Protein AF-X0SK49-F1 (afdb_monomer_lite)

Radius of gyration: 20.36 Å; chains: 1; bounding box: 42×35×62 Å

Organism: NCBI:txid412755

Structure (mmCIF, N/CA/C/O backbone):
data_AF-X0SK49-F1
#
_entry.id   AF-X0SK49-F1
#
loop_
_atom_site.group_PDB
_atom_site.id
_atom_site.type_symbol
_atom_site.label_atom_i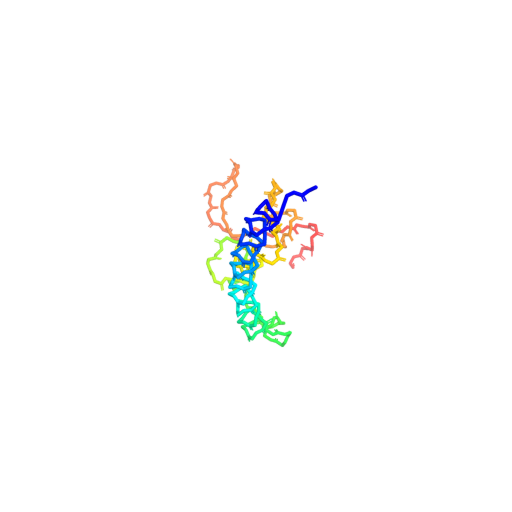d
_atom_site.label_alt_id
_atom_site.label_comp_id
_atom_site.label_asym_id
_atom_site.label_entity_id
_atom_site.label_seq_id
_atom_site.pdbx_PDB_ins_code
_atom_site.Cartn_x
_atom_site.Cartn_y
_atom_site.Cartn_z
_atom_site.occupancy
_atom_site.B_iso_or_equiv
_atom_site.auth_seq_id
_atom_site.auth_comp_id
_atom_site.auth_asym_id
_atom_site.auth_atom_id
_atom_site.pdbx_PDB_model_num
ATOM 1 N N . MET A 1 1 ? 10.603 11.694 -43.519 1.00 62.75 1 MET A N 1
ATOM 2 C CA . MET A 1 1 ? 11.053 11.415 -42.141 1.00 62.75 1 MET A CA 1
ATOM 3 C C . MET A 1 1 ? 12.506 11.007 -42.232 1.00 62.75 1 MET A C 1
ATOM 5 O O . MET A 1 1 ? 12.807 10.120 -43.022 1.00 62.75 1 MET A O 1
ATOM 9 N N . ASP A 1 2 ? 13.382 11.722 -41.537 1.00 89.56 2 ASP A N 1
ATOM 10 C CA . ASP A 1 2 ? 14.832 11.531 -41.609 1.00 89.56 2 ASP A CA 1
ATOM 11 C C . ASP A 1 2 ? 15.255 10.283 -40.809 1.00 89.56 2 ASP A C 1
ATOM 13 O O . ASP A 1 2 ? 14.686 9.972 -39.760 1.00 89.56 2 ASP A O 1
ATOM 17 N N . THR A 1 3 ? 16.231 9.530 -41.316 1.00 93.25 3 THR A N 1
ATOM 18 C CA . THR A 1 3 ? 16.738 8.310 -40.671 1.00 93.25 3 THR A CA 1
ATOM 19 C C . THR A 1 3 ? 17.395 8.581 -39.322 1.00 93.25 3 THR A C 1
ATOM 21 O O . THR A 1 3 ? 17.351 7.720 -38.442 1.00 93.25 3 THR A O 1
ATOM 24 N N . GLU A 1 4 ? 17.961 9.771 -39.129 1.00 92.75 4 GLU A N 1
ATOM 25 C CA . GLU A 1 4 ? 18.552 10.152 -37.846 1.00 92.75 4 GLU A CA 1
ATOM 26 C C . GLU A 1 4 ? 17.471 10.440 -36.796 1.00 92.75 4 GLU A C 1
ATOM 28 O O . GLU A 1 4 ? 17.529 9.952 -35.666 1.00 92.75 4 GLU A O 1
ATOM 33 N N . GLU A 1 5 ? 16.397 11.118 -37.207 1.00 95.19 5 GLU A N 1
ATOM 34 C CA . GLU A 1 5 ? 15.220 11.363 -36.370 1.00 95.19 5 GLU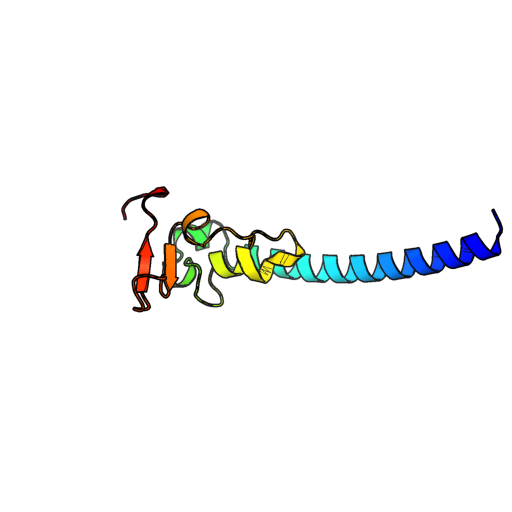 A CA 1
ATOM 35 C C . GLU A 1 5 ? 14.596 10.048 -35.862 1.00 95.19 5 GLU A C 1
ATOM 37 O O . GLU A 1 5 ? 14.192 9.940 -34.699 1.00 95.19 5 GLU A O 1
ATOM 42 N N . LEU A 1 6 ? 14.553 9.020 -36.716 1.00 94.69 6 LEU A N 1
ATOM 43 C CA . LEU A 1 6 ? 14.083 7.682 -36.352 1.00 94.69 6 LEU A CA 1
ATOM 44 C C . LEU A 1 6 ? 14.935 7.028 -35.257 1.00 94.69 6 LEU A C 1
ATOM 46 O O . LEU A 1 6 ? 14.381 6.473 -34.306 1.00 94.69 6 LEU A O 1
ATOM 50 N N . ARG A 1 7 ? 16.266 7.104 -35.367 1.00 94.31 7 ARG A N 1
ATOM 51 C CA . ARG A 1 7 ? 17.194 6.512 -34.388 1.00 94.31 7 ARG A CA 1
ATOM 52 C C . ARG A 1 7 ? 17.070 7.173 -33.020 1.00 94.31 7 ARG A C 1
ATOM 54 O O . ARG A 1 7 ? 17.031 6.475 -32.007 1.00 94.31 7 ARG A O 1
ATOM 61 N N . ILE A 1 8 ? 16.926 8.499 -32.990 1.00 94.81 8 ILE A N 1
ATOM 62 C CA . ILE A 1 8 ? 16.703 9.262 -31.753 1.00 94.81 8 ILE A CA 1
ATOM 63 C C . ILE A 1 8 ? 15.401 8.815 -31.073 1.00 94.81 8 ILE A C 1
ATOM 65 O O . ILE A 1 8 ? 15.393 8.515 -29.876 1.00 94.81 8 ILE A O 1
ATOM 69 N N . LYS A 1 9 ? 14.301 8.704 -31.833 1.00 95.12 9 LYS A N 1
ATOM 70 C CA . LYS A 1 9 ? 13.009 8.234 -31.303 1.00 95.12 9 LYS A CA 1
ATOM 71 C C . LYS A 1 9 ? 13.080 6.795 -30.793 1.00 95.12 9 LYS A C 1
ATOM 73 O O . LYS A 1 9 ? 12.511 6.504 -29.742 1.00 95.12 9 LYS A O 1
ATOM 78 N N . GLN A 1 10 ? 13.792 5.912 -31.495 1.00 94.56 10 GLN A N 1
ATOM 79 C CA . GLN A 1 10 ? 13.992 4.529 -31.061 1.00 94.56 10 GLN A CA 1
ATOM 80 C C . GLN A 1 10 ? 14.761 4.465 -29.735 1.00 94.56 10 GLN A C 1
ATOM 82 O O . GLN A 1 10 ? 14.331 3.766 -28.820 1.00 94.56 10 GLN A O 1
ATOM 87 N N . GLY A 1 11 ? 15.844 5.235 -29.592 1.00 95.25 11 GLY A N 1
ATOM 88 C CA . GLY A 1 11 ? 16.608 5.301 -28.343 1.00 95.25 11 GLY A CA 1
ATOM 89 C C . GLY A 1 11 ? 15.763 5.777 -27.157 1.00 95.25 11 GLY A C 1
ATOM 90 O O . GLY A 1 11 ? 15.764 5.147 -26.098 1.00 95.25 11 GLY A O 1
ATOM 91 N N . ALA A 1 12 ? 14.977 6.842 -27.347 1.00 94.94 12 ALA A N 1
ATOM 92 C CA . ALA A 1 12 ? 14.072 7.351 -26.315 1.00 94.94 12 ALA A CA 1
ATOM 93 C C . ALA A 1 12 ? 12.980 6.334 -25.932 1.00 94.94 12 ALA A C 1
ATOM 95 O O . ALA A 1 12 ? 12.666 6.164 -24.751 1.00 94.94 12 ALA A O 1
ATOM 96 N N . PHE A 1 13 ? 12.412 5.635 -26.919 1.00 95.44 13 PHE A N 1
ATOM 97 C CA . PHE A 1 13 ? 11.422 4.588 -26.683 1.00 95.44 13 PHE A CA 1
ATOM 98 C C . PHE A 1 13 ? 12.001 3.426 -25.868 1.00 95.44 13 PHE A C 1
ATOM 100 O O . PHE A 1 13 ? 11.391 3.010 -24.884 1.00 95.44 13 PHE A O 1
ATOM 107 N N . GLU A 1 14 ? 13.184 2.932 -26.236 1.00 96.12 14 GLU A N 1
ATOM 108 C CA . GLU A 1 14 ? 13.830 1.815 -25.543 1.00 96.12 14 GLU A CA 1
ATOM 109 C C . GLU A 1 14 ? 14.188 2.158 -24.092 1.00 96.12 14 GLU A C 1
ATOM 111 O O . GLU A 1 14 ? 13.943 1.347 -23.196 1.00 96.12 14 GLU A O 1
ATOM 116 N N . GLY A 1 15 ? 14.675 3.376 -23.829 1.00 93.12 15 GLY A N 1
ATOM 117 C CA . GLY A 1 15 ? 14.902 3.854 -22.461 1.00 93.12 15 GLY A CA 1
ATOM 118 C C . GLY A 1 15 ? 13.618 3.831 -21.624 1.00 93.12 15 GLY A C 1
ATOM 119 O O . GLY A 1 15 ? 13.568 3.206 -20.562 1.00 93.12 15 GLY A O 1
ATOM 120 N N . ASN A 1 16 ? 12.537 4.416 -22.151 1.00 95.62 16 ASN A N 1
ATOM 121 C CA . ASN A 1 16 ? 11.232 4.414 -21.486 1.00 95.62 16 ASN A CA 1
ATOM 122 C C . ASN A 1 16 ? 10.708 2.990 -21.243 1.00 95.62 16 ASN A C 1
ATOM 124 O O . ASN A 1 16 ? 10.173 2.697 -20.172 1.00 95.62 16 ASN A O 1
ATOM 128 N N . ARG A 1 17 ? 10.871 2.088 -22.218 1.00 96.19 17 ARG A N 1
ATOM 129 C CA . ARG A 1 17 ? 10.438 0.689 -22.120 1.00 96.19 17 ARG A CA 1
ATOM 130 C C . ARG A 1 17 ? 11.143 -0.037 -20.974 1.00 96.19 17 ARG A C 1
ATOM 132 O O . ARG A 1 17 ? 10.476 -0.709 -20.188 1.00 96.19 17 ARG A O 1
ATOM 139 N N . GLN A 1 18 ? 12.459 0.126 -20.846 1.00 96.81 18 GLN A N 1
ATOM 140 C CA . GLN A 1 18 ? 13.245 -0.495 -19.774 1.00 96.81 18 GLN A CA 1
ATOM 141 C C . GLN A 1 18 ? 12.842 0.015 -18.388 1.00 96.81 18 GLN A C 1
ATOM 143 O O . GLN A 1 18 ? 12.756 -0.761 -17.433 1.00 96.81 18 GLN A O 1
ATOM 148 N N . ASP A 1 19 ? 12.576 1.312 -18.256 1.00 96.31 19 ASP A N 1
ATOM 149 C CA . ASP A 1 19 ? 12.166 1.887 -16.976 1.00 96.31 19 ASP A CA 1
ATOM 150 C C . ASP A 1 19 ? 10.748 1.465 -16.580 1.00 96.31 19 ASP A C 1
ATOM 152 O O . ASP A 1 19 ? 10.494 1.153 -15.409 1.00 96.31 1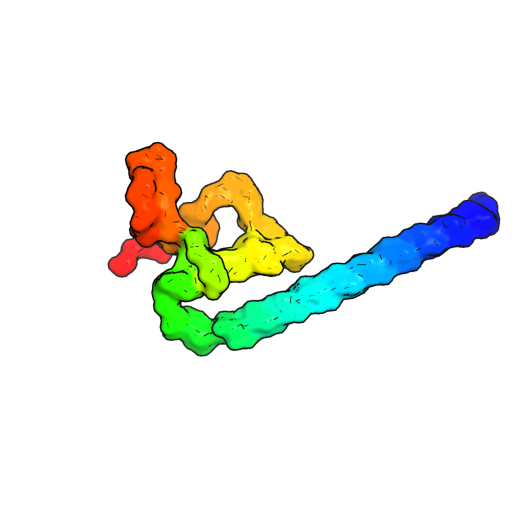9 ASP A O 1
ATOM 156 N N . LEU A 1 20 ? 9.840 1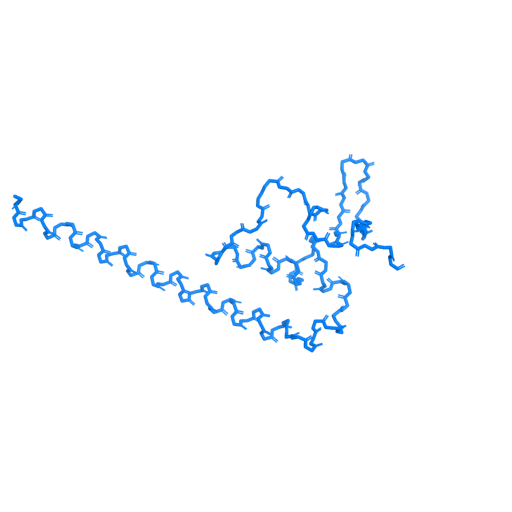.353 -17.553 1.00 95.38 20 LEU A N 1
ATOM 157 C CA . LEU A 1 20 ? 8.520 0.762 -17.343 1.00 95.38 20 LEU A CA 1
ATOM 158 C C . LEU A 1 20 ? 8.632 -0.699 -16.899 1.00 95.38 20 LEU A C 1
ATOM 160 O O . LEU A 1 20 ? 8.003 -1.076 -15.912 1.00 95.38 20 LEU A O 1
ATOM 164 N N . GLU A 1 21 ? 9.460 -1.507 -17.559 1.00 96.88 21 GLU A N 1
ATOM 165 C CA . GLU A 1 21 ? 9.668 -2.916 -17.210 1.00 96.88 21 GLU A CA 1
ATOM 166 C C . GLU A 1 21 ? 10.178 -3.080 -15.769 1.00 96.88 21 GLU A C 1
ATOM 168 O O . GLU A 1 21 ? 9.619 -3.854 -14.983 1.00 96.88 21 GLU A O 1
ATOM 173 N N . LYS A 1 22 ? 11.180 -2.284 -15.369 1.00 96.88 22 LYS A N 1
ATOM 174 C CA . LYS A 1 22 ? 11.683 -2.258 -13.984 1.00 96.88 22 LYS A CA 1
ATOM 175 C C . LYS A 1 22 ? 10.580 -1.893 -12.991 1.00 96.88 22 LYS A C 1
ATOM 177 O O . LYS A 1 22 ? 10.471 -2.518 -11.931 1.00 96.88 22 LYS A O 1
ATOM 182 N N . LYS A 1 23 ? 9.754 -0.893 -13.320 1.00 96.62 23 LYS A N 1
ATOM 183 C CA . LYS A 1 23 ? 8.628 -0.469 -12.480 1.00 96.62 23 LYS A CA 1
ATOM 184 C C . LYS A 1 23 ? 7.590 -1.584 -12.335 1.00 96.62 23 LYS A C 1
ATOM 186 O O . LYS A 1 23 ? 7.234 -1.916 -11.206 1.00 96.62 23 LYS A O 1
ATOM 191 N N . PHE A 1 24 ? 7.166 -2.203 -13.438 1.00 96.12 24 PHE A N 1
ATOM 192 C CA . PHE A 1 24 ? 6.207 -3.312 -13.423 1.00 96.12 24 PHE A CA 1
ATOM 193 C C . PHE A 1 24 ? 6.714 -4.492 -12.597 1.00 96.12 24 PHE A C 1
ATOM 195 O O . PHE A 1 24 ? 5.983 -5.003 -11.753 1.00 96.12 24 PHE A O 1
ATOM 202 N N . LYS A 1 25 ? 7.987 -4.871 -12.751 1.00 97.81 25 LYS A N 1
ATOM 203 C CA . LYS A 1 25 ? 8.596 -5.949 -11.959 1.00 97.81 25 LYS A CA 1
ATOM 204 C C . LYS A 1 25 ? 8.589 -5.641 -10.459 1.00 97.81 25 LYS A C 1
ATOM 206 O O . LYS A 1 25 ? 8.306 -6.517 -9.640 1.00 97.81 25 LYS A O 1
ATOM 211 N N . LYS A 1 26 ? 8.882 -4.392 -10.084 1.00 97.56 26 LYS A N 1
ATOM 212 C CA . LYS A 1 26 ? 8.840 -3.943 -8.685 1.00 97.56 26 LYS A CA 1
ATOM 213 C C . LYS A 1 26 ? 7.424 -3.998 -8.116 1.00 97.56 26 LYS A C 1
ATOM 215 O O . LYS A 1 26 ? 7.246 -4.429 -6.979 1.00 97.56 26 LYS A O 1
ATOM 220 N N . ASP A 1 27 ? 6.438 -3.540 -8.875 1.00 97.56 27 ASP A N 1
ATOM 221 C CA . ASP A 1 27 ? 5.055 -3.495 -8.414 1.00 97.56 27 ASP A CA 1
ATOM 222 C C . ASP A 1 27 ? 4.413 -4.894 -8.374 1.00 97.56 27 ASP A C 1
ATOM 224 O O . ASP A 1 27 ? 3.716 -5.207 -7.408 1.00 97.56 27 ASP A O 1
ATOM 228 N N . GLU A 1 28 ? 4.746 -5.787 -9.309 1.00 97.75 28 GLU A N 1
ATOM 229 C CA . GLU A 1 28 ? 4.329 -7.196 -9.264 1.00 97.75 28 GLU A CA 1
ATOM 230 C C . GLU A 1 28 ? 4.890 -7.920 -8.033 1.00 97.75 28 GLU A C 1
ATOM 232 O O . GLU A 1 28 ? 4.160 -8.648 -7.360 1.00 97.75 28 GLU A O 1
ATOM 237 N N . LYS A 1 29 ? 6.149 -7.661 -7.652 1.00 98.19 29 LYS A N 1
ATOM 238 C CA . LYS A 1 29 ? 6.719 -8.222 -6.416 1.00 98.19 29 LYS A CA 1
ATOM 239 C C . LYS A 1 29 ? 5.893 -7.834 -5.182 1.00 98.19 29 LYS A C 1
ATOM 241 O O . LYS A 1 29 ? 5.606 -8.682 -4.341 1.00 98.19 29 LYS A O 1
ATOM 246 N N . LYS A 1 30 ? 5.464 -6.570 -5.087 1.00 97.94 30 LYS A N 1
ATOM 247 C CA . LYS A 1 30 ? 4.593 -6.114 -3.989 1.00 97.94 30 LYS A CA 1
ATOM 248 C C . LYS A 1 30 ? 3.214 -6.768 -4.043 1.00 97.94 30 LYS A C 1
ATOM 250 O O . LYS A 1 30 ? 2.656 -7.084 -2.996 1.00 97.94 30 LYS A O 1
ATOM 255 N N . ARG A 1 31 ? 2.650 -6.973 -5.238 1.00 97.56 31 ARG A N 1
ATOM 256 C CA . ARG A 1 31 ? 1.370 -7.678 -5.403 1.00 97.56 31 ARG A CA 1
ATOM 257 C C . ARG A 1 31 ? 1.462 -9.103 -4.861 1.00 97.56 31 ARG A C 1
ATOM 259 O O . ARG A 1 31 ? 0.594 -9.517 -4.099 1.00 97.56 31 ARG A O 1
ATOM 266 N N . GLN A 1 32 ? 2.521 -9.827 -5.223 1.00 98.00 32 GLN A N 1
ATOM 267 C CA . GLN A 1 32 ? 2.773 -11.190 -4.749 1.00 98.00 32 GLN A CA 1
ATOM 268 C C . GLN A 1 32 ? 2.925 -11.236 -3.227 1.00 98.00 32 GLN A C 1
ATOM 270 O O . GLN A 1 32 ? 2.310 -12.076 -2.572 1.00 98.00 32 GLN A O 1
ATOM 275 N N . GLU A 1 33 ? 3.674 -10.292 -2.655 1.00 97.69 33 GLU A N 1
ATOM 276 C CA . GLU A 1 33 ? 3.814 -10.162 -1.203 1.00 97.69 33 GLU A CA 1
ATOM 277 C C . GLU A 1 33 ? 2.463 -9.898 -0.523 1.00 97.69 33 GLU A C 1
ATOM 279 O O . GLU A 1 33 ? 2.125 -10.566 0.453 1.00 97.69 33 GLU A O 1
ATOM 284 N N . CYS A 1 34 ? 1.643 -9.001 -1.080 1.00 96.88 34 CYS A N 1
ATOM 285 C CA . CYS A 1 34 ? 0.303 -8.717 -0.572 1.00 96.88 34 CYS A CA 1
ATOM 286 C C . CYS A 1 34 ? -0.588 -9.965 -0.578 1.00 96.88 34 CYS A C 1
ATOM 288 O O . CYS A 1 34 ? -1.234 -10.254 0.425 1.00 96.88 34 CYS A O 1
ATOM 290 N N . VAL A 1 35 ? -0.615 -10.722 -1.679 1.00 96.62 35 VAL A N 1
ATOM 291 C CA . VAL A 1 35 ? -1.438 -11.939 -1.800 1.00 96.62 35 VAL A CA 1
ATOM 292 C C . VAL A 1 35 ? -0.967 -13.037 -0.844 1.00 96.62 35 VAL A C 1
ATOM 294 O O . VAL A 1 35 ? -1.790 -13.724 -0.249 1.00 96.62 35 VAL A O 1
ATOM 297 N N . SER A 1 36 ? 0.344 -13.182 -0.643 1.00 96.25 36 SER A N 1
ATOM 298 C CA . SER A 1 36 ? 0.902 -14.136 0.327 1.00 96.25 36 SER A CA 1
ATOM 299 C C . SER A 1 36 ? 0.574 -13.754 1.779 1.00 96.25 36 SER A C 1
ATOM 301 O O . SER A 1 36 ? 0.234 -14.599 2.620 1.00 96.25 36 SER A O 1
ATOM 303 N N . LYS A 1 37 ? 0.649 -12.454 2.082 1.00 95.81 37 LYS A N 1
ATOM 304 C CA . LYS A 1 37 ? 0.400 -11.899 3.415 1.00 95.81 37 LYS A CA 1
ATOM 305 C C . LYS A 1 37 ? -1.079 -11.907 3.789 1.00 95.81 37 LYS A C 1
ATOM 307 O O . LYS A 1 37 ? -1.412 -12.242 4.922 1.00 95.81 37 LYS A O 1
ATOM 312 N N . PHE A 1 38 ? -1.940 -11.583 2.833 1.00 96.50 38 PHE A N 1
ATOM 313 C CA . PHE A 1 38 ? -3.387 -11.460 2.981 1.00 96.50 38 PHE A CA 1
ATOM 314 C C . PHE A 1 38 ? -4.098 -12.452 2.055 1.00 96.50 38 PHE A C 1
ATOM 316 O O . PHE A 1 38 ? -4.910 -12.068 1.212 1.00 96.50 38 PHE A O 1
ATOM 323 N N . SER A 1 39 ? -3.759 -13.738 2.180 1.00 95.81 39 SER A N 1
ATOM 324 C CA . SER A 1 39 ? -4.474 -14.798 1.468 1.00 95.81 39 SER A CA 1
ATOM 325 C C . SER A 1 39 ? -5.938 -14.843 1.913 1.00 95.81 39 SER A C 1
ATOM 327 O O . SER A 1 39 ? -6.282 -14.353 2.988 1.00 95.81 39 SER A O 1
ATOM 329 N N . LEU A 1 40 ? -6.813 -15.445 1.104 1.00 93.81 40 LEU A N 1
ATOM 330 C CA . LEU A 1 40 ? -8.247 -15.515 1.407 1.00 93.81 40 LEU A CA 1
ATOM 331 C C . LEU A 1 40 ? -8.531 -16.133 2.787 1.00 93.81 40 LEU A C 1
ATOM 333 O O . LEU A 1 40 ? -9.391 -15.643 3.512 1.00 93.81 40 LEU A O 1
ATOM 337 N N . GLU A 1 41 ? -7.789 -17.176 3.154 1.00 94.69 41 GLU A N 1
ATOM 338 C CA . GLU A 1 41 ? -7.876 -17.830 4.464 1.00 94.69 41 GLU A CA 1
ATOM 339 C C . GLU A 1 41 ? -7.459 -16.875 5.589 1.00 94.69 41 GLU A C 1
ATOM 341 O O . GLU A 1 41 ? -8.241 -16.615 6.499 1.00 94.69 41 GLU A O 1
ATOM 346 N N . LYS A 1 42 ? -6.283 -16.242 5.464 1.00 94.31 42 LYS A N 1
ATOM 347 C CA . LYS A 1 42 ? -5.774 -15.276 6.453 1.00 94.31 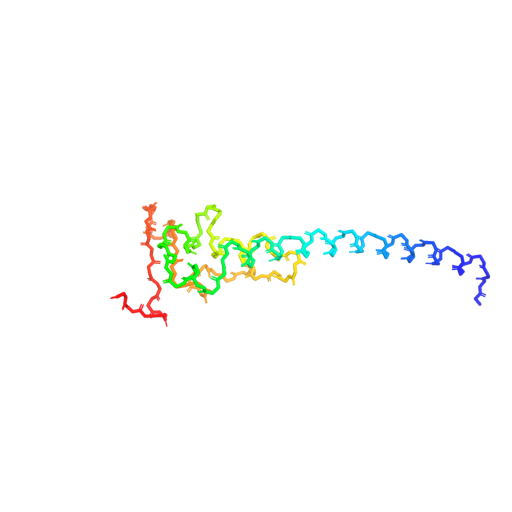42 LYS A CA 1
ATOM 348 C C . LYS A 1 42 ? -6.659 -14.040 6.584 1.00 94.31 42 LYS A C 1
ATOM 350 O O . LYS A 1 42 ? -6.715 -13.453 7.655 1.00 94.31 42 LYS A O 1
ATOM 355 N N . LEU A 1 43 ? -7.322 -13.622 5.503 1.00 93.56 43 LEU A N 1
ATOM 356 C CA . LEU A 1 43 ? -8.228 -12.473 5.496 1.00 93.56 43 LEU A CA 1
ATOM 357 C C . LEU A 1 43 ? -9.474 -12.710 6.351 1.00 93.56 43 LEU A C 1
ATOM 359 O O . LEU A 1 43 ? -9.939 -11.771 6.990 1.00 93.56 43 LEU A O 1
ATOM 363 N N . ARG A 1 44 ? -9.998 -13.941 6.379 1.00 91.75 44 ARG A N 1
ATOM 364 C CA . ARG A 1 44 ? -11.179 -14.295 7.187 1.00 91.75 44 ARG A CA 1
ATOM 365 C C . ARG A 1 44 ? -10.899 -14.232 8.685 1.00 91.75 44 ARG A C 1
ATOM 367 O O . ARG A 1 44 ? -11.792 -13.901 9.453 1.00 91.75 44 ARG A O 1
ATOM 374 N N . GLU A 1 45 ? -9.663 -14.519 9.073 1.00 94.94 45 GLU A N 1
ATOM 375 C CA . GLU A 1 45 ? -9.207 -14.545 10.467 1.00 94.94 45 GLU A CA 1
ATOM 376 C C . GLU A 1 45 ? -8.419 -13.280 10.850 1.00 94.94 45 GLU A C 1
ATOM 378 O O . GLU A 1 45 ? -7.833 -13.197 11.929 1.00 94.94 45 GLU A O 1
ATOM 383 N N . LEU A 1 46 ? -8.369 -12.282 9.959 1.00 94.94 46 LEU A N 1
ATOM 384 C CA . LEU A 1 46 ? -7.527 -11.110 10.143 1.00 94.94 46 LEU A CA 1
ATOM 385 C C . LEU A 1 46 ? -8.089 -10.224 11.268 1.00 94.94 46 LEU A C 1
ATOM 387 O O . LEU A 1 46 ? -9.201 -9.706 11.133 1.00 94.94 46 LEU A O 1
ATOM 391 N N . PRO A 1 47 ? -7.329 -9.966 12.348 1.00 95.25 47 PRO A N 1
ATOM 392 C CA . PRO A 1 47 ? -7.798 -9.089 13.410 1.00 95.25 47 PRO A CA 1
ATOM 393 C C . PRO A 1 47 ? -7.932 -7.652 12.896 1.00 95.25 47 PRO A C 1
ATOM 395 O O . PRO A 1 47 ? -7.225 -7.223 11.973 1.00 95.25 47 PRO A O 1
ATOM 398 N N . ILE A 1 48 ? -8.824 -6.875 13.510 1.00 93.62 48 ILE A N 1
ATOM 399 C CA . ILE A 1 48 ? -9.175 -5.529 13.040 1.00 93.62 48 ILE A CA 1
ATOM 400 C C . ILE A 1 48 ? -7.961 -4.590 12.974 1.00 93.62 48 ILE A C 1
ATOM 402 O O . ILE A 1 48 ? -7.848 -3.789 12.046 1.00 93.62 48 ILE A O 1
ATOM 406 N N . GLU A 1 49 ? -6.990 -4.751 13.879 1.00 95.00 49 GLU A N 1
ATOM 407 C CA . GLU A 1 49 ? -5.705 -4.036 13.903 1.00 95.00 49 GLU A CA 1
ATOM 408 C C . GLU A 1 49 ? -4.924 -4.206 12.598 1.00 95.00 49 GLU A C 1
ATOM 410 O O . GLU A 1 49 ? -4.198 -3.300 12.182 1.00 95.00 49 GLU A O 1
ATOM 415 N N . ARG A 1 50 ? -5.043 -5.386 11.982 1.00 96.56 50 ARG A N 1
ATOM 416 C CA . ARG A 1 50 ? -4.342 -5.788 10.760 1.00 96.56 50 ARG A CA 1
ATOM 417 C C . ARG A 1 50 ? -5.197 -5.582 9.516 1.00 96.56 50 ARG A C 1
ATOM 419 O O . ARG A 1 50 ? -4.645 -5.583 8.422 1.00 96.56 50 ARG A O 1
ATOM 426 N N . TYR A 1 51 ? -6.497 -5.343 9.661 1.00 95.38 51 TYR A N 1
ATOM 427 C CA . TYR A 1 51 ? -7.393 -4.999 8.559 1.00 95.38 51 TYR A CA 1
ATOM 428 C C . TYR A 1 51 ? -7.443 -3.483 8.285 1.00 95.38 51 TYR A C 1
ATOM 430 O O . TYR A 1 51 ? -7.344 -3.061 7.135 1.00 95.38 51 TYR A O 1
ATOM 438 N N . VAL A 1 52 ? -7.561 -2.667 9.337 1.00 94.81 52 VAL A N 1
ATOM 439 C CA . VAL A 1 52 ? -7.960 -1.243 9.321 1.00 94.81 52 VAL A CA 1
ATOM 440 C C . VAL A 1 52 ? -7.094 -0.307 8.464 1.00 94.81 52 VAL A C 1
ATOM 442 O O . VAL A 1 52 ? -5.882 -0.474 8.389 1.00 94.81 52 VAL A O 1
ATOM 445 N N . VAL A 1 53 ? -7.662 0.758 7.882 1.00 92.44 53 VAL A N 1
ATOM 446 C CA . VAL A 1 53 ? -6.865 1.847 7.268 1.00 92.44 53 VAL A CA 1
ATOM 447 C C . VAL A 1 53 ? -6.420 2.874 8.319 1.00 92.44 53 VAL A C 1
ATOM 449 O O . VAL A 1 53 ? -7.160 3.175 9.251 1.00 92.44 53 VAL A O 1
ATOM 452 N N . GLY A 1 54 ? -5.214 3.431 8.181 1.00 90.50 54 GLY A N 1
ATOM 453 C CA . GLY A 1 54 ? -4.633 4.371 9.158 1.00 90.50 54 GLY A CA 1
ATOM 454 C C . GLY A 1 54 ? -3.640 3.738 10.141 1.00 90.50 54 GLY A C 1
ATOM 455 O O . GLY A 1 54 ? -3.042 4.447 10.946 1.00 90.50 54 GLY A O 1
ATOM 456 N N . LYS A 1 55 ? -3.403 2.424 10.038 1.00 94.19 55 LYS A N 1
ATOM 457 C CA . LYS A 1 55 ? -2.261 1.738 10.658 1.00 94.19 55 LYS A CA 1
ATOM 458 C C . LYS A 1 55 ? -1.267 1.288 9.581 1.00 94.19 55 LYS A C 1
ATOM 460 O O . LYS A 1 55 ? -1.704 0.917 8.493 1.00 94.19 55 LYS A O 1
ATOM 465 N N . PRO A 1 56 ? 0.051 1.332 9.841 1.00 94.06 56 PRO A N 1
ATOM 466 C CA . PRO A 1 56 ? 1.029 0.780 8.915 1.00 94.06 56 PRO A CA 1
ATOM 467 C C . PRO A 1 56 ? 0.881 -0.741 8.835 1.00 94.06 56 PRO A C 1
ATOM 469 O O . PRO A 1 56 ? 0.473 -1.393 9.795 1.00 94.06 56 PRO A O 1
ATOM 472 N N . ASP A 1 57 ? 1.252 -1.303 7.688 1.00 95.38 57 ASP A N 1
ATOM 473 C CA . ASP A 1 57 ? 1.293 -2.751 7.458 1.00 95.38 57 ASP A CA 1
ATOM 474 C C . ASP A 1 57 ? -0.043 -3.507 7.642 1.00 95.38 57 ASP A C 1
ATOM 476 O O . ASP A 1 57 ? -0.065 -4.727 7.811 1.00 95.38 57 ASP A O 1
ATOM 480 N N . SER A 1 58 ? -1.170 -2.801 7.584 1.00 96.81 58 SER A N 1
ATOM 481 C CA . SER A 1 58 ? -2.504 -3.399 7.546 1.00 96.81 58 SER A CA 1
ATOM 482 C C . SER A 1 58 ? -2.977 -3.651 6.112 1.00 96.81 58 SER A C 1
ATOM 484 O O . SER A 1 58 ? -2.482 -3.044 5.160 1.00 96.81 58 SER A O 1
ATOM 486 N N . PHE A 1 59 ? -3.977 -4.509 5.942 1.00 96.62 59 PHE A N 1
ATOM 487 C CA . PHE A 1 59 ? -4.550 -4.839 4.640 1.00 96.62 59 PHE A CA 1
ATOM 488 C C . PHE A 1 59 ? -5.011 -3.594 3.870 1.00 96.62 59 PHE A C 1
ATOM 490 O O . PHE A 1 59 ? -4.554 -3.354 2.751 1.00 96.62 59 PHE A O 1
ATOM 497 N N . CYS A 1 60 ? -5.847 -2.743 4.479 1.00 94.94 60 CYS A N 1
ATOM 498 C CA . CYS A 1 60 ? -6.314 -1.529 3.807 1.00 94.94 60 CYS A CA 1
ATOM 499 C C . CYS A 1 60 ? -5.168 -0.543 3.502 1.00 94.94 60 CYS A C 1
ATOM 501 O O . CYS A 1 60 ? -5.203 0.136 2.475 1.00 94.94 60 CYS A O 1
ATOM 503 N N . TYR A 1 61 ? -4.127 -0.481 4.346 1.00 95.19 61 TYR A N 1
ATOM 504 C CA . TYR A 1 61 ? -2.932 0.326 4.066 1.00 95.19 61 TYR A CA 1
ATOM 505 C C . TYR A 1 61 ? -2.176 -0.185 2.836 1.00 95.19 61 TYR A C 1
ATOM 507 O O . TYR A 1 61 ? -1.764 0.608 1.987 1.00 95.19 61 TYR A O 1
ATOM 515 N N . TRP A 1 62 ? -2.017 -1.505 2.718 1.00 96.75 62 TRP A N 1
ATOM 516 C CA . TRP A 1 62 ? -1.375 -2.135 1.569 1.00 96.75 62 TRP A CA 1
ATOM 517 C C . TRP A 1 62 ? -2.108 -1.821 0.265 1.00 96.75 62 TRP A C 1
ATOM 519 O O . TRP A 1 62 ? -1.467 -1.409 -0.706 1.00 96.75 62 TRP A O 1
ATOM 529 N N . LEU A 1 63 ? -3.439 -1.933 0.268 1.00 95.06 63 LEU A N 1
ATOM 530 C CA . LEU A 1 63 ? -4.277 -1.598 -0.884 1.00 95.06 63 LEU A CA 1
ATOM 531 C C . LEU A 1 63 ? -4.157 -0.122 -1.292 1.00 95.06 63 LEU A C 1
ATOM 533 O O . LEU A 1 63 ? -4.031 0.178 -2.476 1.00 95.06 63 LEU A O 1
ATOM 537 N N . GLU A 1 64 ? -4.182 0.810 -0.335 1.00 93.69 64 GLU A N 1
ATOM 538 C CA . GLU A 1 64 ? -4.172 2.243 -0.656 1.00 93.69 64 GLU A CA 1
ATOM 539 C C . GLU A 1 64 ? -2.777 2.786 -0.995 1.00 93.69 64 GLU A C 1
ATOM 541 O O . GLU A 1 64 ? -2.629 3.634 -1.882 1.00 93.69 64 GLU A O 1
ATOM 546 N N . THR A 1 65 ? -1.754 2.327 -0.271 1.00 93.75 65 THR A N 1
ATOM 547 C CA . THR A 1 65 ? -0.422 2.945 -0.276 1.00 93.75 65 THR A CA 1
ATOM 548 C C . THR A 1 65 ? 0.618 2.061 -0.951 1.00 93.75 65 THR A C 1
ATOM 550 O O . THR A 1 65 ? 1.292 2.519 -1.876 1.00 93.75 65 THR A O 1
ATOM 553 N N . THR A 1 66 ? 0.749 0.799 -0.535 1.00 95.62 66 THR A N 1
ATOM 554 C CA . THR A 1 66 ? 1.816 -0.087 -1.036 1.00 95.62 66 THR A CA 1
ATOM 555 C C . THR A 1 66 ? 1.616 -0.443 -2.510 1.00 95.62 66 THR A C 1
ATOM 557 O O . THR A 1 66 ? 2.564 -0.387 -3.299 1.00 95.62 66 THR A O 1
ATOM 560 N N . LEU A 1 67 ? 0.374 -0.737 -2.903 1.00 96.19 67 LEU A N 1
ATOM 561 C CA . LEU A 1 67 ? 0.000 -1.146 -4.260 1.00 96.19 67 LEU A CA 1
ATOM 562 C C . LEU A 1 67 ? -0.363 0.022 -5.186 1.00 96.19 67 LEU A C 1
ATOM 564 O O . LEU A 1 67 ? -0.807 -0.196 -6.310 1.00 96.19 67 LEU A O 1
ATOM 568 N N . ARG A 1 68 ? -0.104 1.271 -4.775 1.00 94.06 68 ARG A N 1
ATOM 569 C CA . ARG A 1 68 ? -0.433 2.477 -5.555 1.00 94.06 68 ARG A CA 1
ATOM 570 C C . ARG A 1 68 ? 0.100 2.448 -6.994 1.00 94.06 68 ARG A C 1
ATOM 572 O O . ARG A 1 68 ? -0.530 3.013 -7.883 1.00 94.06 68 ARG A O 1
ATOM 579 N N . GLY A 1 69 ? 1.252 1.810 -7.217 1.00 92.94 69 GLY A N 1
ATOM 580 C CA . GLY A 1 69 ? 1.875 1.678 -8.539 1.00 92.94 69 GLY A CA 1
ATOM 581 C C . GLY A 1 69 ? 1.081 0.824 -9.536 1.00 92.94 69 GLY A C 1
ATOM 582 O O . GLY A 1 69 ? 1.180 1.066 -10.735 1.00 92.94 69 GLY A O 1
ATOM 583 N N . LEU A 1 70 ? 0.237 -0.091 -9.041 1.00 93.94 70 LEU A N 1
ATOM 584 C CA . LEU A 1 70 ? -0.628 -0.970 -9.843 1.00 93.94 70 LEU A CA 1
ATOM 585 C C . LEU A 1 70 ? -2.004 -0.362 -10.141 1.00 93.94 70 LEU A C 1
ATOM 587 O O . LEU A 1 70 ? -2.768 -0.913 -10.925 1.00 93.94 70 LEU A O 1
ATOM 591 N N . GLY A 1 71 ? -2.341 0.748 -9.490 1.00 91.56 71 GLY A N 1
ATOM 592 C CA . GLY A 1 71 ? -3.672 1.337 -9.536 1.00 91.56 71 GLY A CA 1
ATOM 593 C C . GLY A 1 71 ? -3.950 2.082 -8.241 1.00 91.56 71 GLY A C 1
ATOM 594 O O . GLY A 1 71 ? -4.159 1.492 -7.186 1.00 91.56 71 GLY A O 1
ATOM 595 N N . SER A 1 72 ? -3.919 3.409 -8.300 1.00 91.19 72 SER A N 1
ATOM 596 C CA . SER A 1 72 ? -4.058 4.242 -7.108 1.00 91.19 72 SER A CA 1
ATOM 597 C C . SER A 1 72 ? -5.524 4.413 -6.709 1.00 91.19 72 SER A C 1
ATOM 599 O O . SER A 1 72 ? -6.251 5.150 -7.368 1.00 91.19 72 SER A O 1
ATOM 601 N N . ILE A 1 73 ? -5.918 3.873 -5.552 1.00 89.62 73 ILE A N 1
ATOM 602 C CA . ILE A 1 73 ? -7.239 4.127 -4.939 1.00 89.62 73 ILE A CA 1
ATOM 603 C C . ILE A 1 73 ? -7.228 5.270 -3.907 1.00 89.62 73 ILE A C 1
ATOM 605 O O . ILE A 1 73 ? -8.255 5.591 -3.304 1.00 89.62 73 ILE A O 1
ATOM 609 N N . LYS A 1 74 ? -6.073 5.917 -3.687 1.00 83.88 74 LYS A N 1
ATOM 610 C CA . LYS A 1 74 ? -5.928 6.994 -2.693 1.00 83.88 74 LYS A CA 1
ATOM 611 C C . LYS A 1 74 ? -6.858 8.184 -2.959 1.00 83.88 74 LYS A C 1
ATOM 613 O O . LYS A 1 74 ? -7.448 8.679 -2.009 1.00 83.88 74 LYS A O 1
ATOM 618 N N . GLY A 1 75 ? -7.053 8.583 -4.219 1.00 80.06 75 GLY A N 1
ATOM 619 C CA . GLY A 1 75 ? -8.034 9.599 -4.641 1.00 80.06 75 GLY A CA 1
ATOM 620 C C . GLY A 1 75 ? -8.135 10.856 -3.753 1.00 80.06 75 GLY A C 1
ATOM 621 O O . GLY A 1 75 ? -7.231 11.174 -2.986 1.00 80.06 75 GLY A O 1
ATOM 622 N N . GLY A 1 76 ? -9.252 11.581 -3.868 1.00 76.25 76 GLY A N 1
ATOM 623 C CA . GLY A 1 76 ? -9.624 12.680 -2.956 1.00 76.25 76 GLY A CA 1
ATOM 624 C C . GLY A 1 76 ? -10.721 12.301 -1.955 1.00 76.25 76 GLY A C 1
ATOM 625 O O . GLY A 1 76 ? -11.109 13.107 -1.114 1.00 76.25 76 GLY A O 1
ATOM 626 N N . SER A 1 77 ? -11.264 11.086 -2.058 1.00 76.69 77 SER A N 1
ATOM 627 C CA . SER A 1 77 ? -12.313 10.622 -1.155 1.00 76.69 77 SER A CA 1
ATOM 628 C C . SER A 1 77 ? -11.725 10.216 0.199 1.00 76.69 77 SER A C 1
ATOM 630 O O . SER A 1 77 ? -10.699 9.531 0.226 1.00 76.69 77 SER A O 1
ATOM 632 N N . PRO A 1 78 ? -12.367 10.600 1.312 1.00 79.19 78 PRO A N 1
ATOM 633 C CA . PRO A 1 78 ? -11.924 10.203 2.639 1.00 79.19 78 PRO A CA 1
ATOM 634 C C . PRO A 1 78 ? -12.060 8.687 2.867 1.00 79.19 78 PRO A C 1
ATOM 636 O O . PRO A 1 78 ? -12.737 7.977 2.115 1.00 79.19 78 PRO A O 1
ATOM 639 N N . ALA A 1 79 ? -11.333 8.185 3.870 1.00 75.56 79 ALA A N 1
ATOM 640 C CA . ALA A 1 79 ? -11.213 6.756 4.173 1.00 75.56 79 ALA A CA 1
ATOM 641 C C . ALA A 1 79 ? -12.572 6.086 4.435 1.00 75.56 79 ALA A C 1
ATOM 643 O O . ALA A 1 79 ? -12.794 4.950 4.022 1.00 75.56 79 ALA A O 1
ATOM 644 N N . ASP A 1 80 ? -13.495 6.827 5.043 1.00 73.31 80 ASP A N 1
ATOM 645 C CA . ASP A 1 80 ? -14.874 6.431 5.320 1.00 73.31 80 ASP A CA 1
ATOM 646 C C . ASP A 1 80 ? -15.693 6.085 4.066 1.00 73.31 80 ASP A C 1
ATOM 648 O O . ASP A 1 80 ? -16.616 5.279 4.121 1.00 73.31 80 ASP A O 1
ATOM 652 N N . LYS A 1 81 ? -15.348 6.634 2.898 1.00 79.44 81 LYS A N 1
ATOM 653 C CA . LYS A 1 81 ? -16.036 6.298 1.642 1.00 79.44 81 LYS A CA 1
ATOM 654 C C . LYS A 1 81 ? -15.553 4.989 1.016 1.00 79.44 81 LYS A C 1
ATOM 656 O O . LYS A 1 81 ? -16.257 4.450 0.159 1.00 79.44 81 LYS A O 1
ATOM 661 N N . LYS A 1 82 ? -14.376 4.497 1.417 1.00 85.31 82 LYS A N 1
ATOM 662 C CA . LYS A 1 82 ? -13.679 3.374 0.764 1.00 85.31 82 LYS A CA 1
ATOM 663 C C . LYS A 1 82 ? -13.542 2.141 1.642 1.00 85.31 82 LYS A C 1
ATOM 665 O O . LYS A 1 82 ? -13.550 1.032 1.124 1.00 85.31 82 LYS A O 1
ATOM 670 N N . PHE A 1 83 ? -13.392 2.338 2.945 1.00 90.62 83 PHE A N 1
ATOM 671 C CA . PHE A 1 83 ? -13.072 1.280 3.890 1.00 90.62 83 PHE A CA 1
ATOM 672 C C . PHE A 1 83 ? -14.138 1.197 4.980 1.00 90.62 83 PHE A C 1
ATOM 674 O O . PHE A 1 83 ? -14.709 2.208 5.384 1.00 90.62 83 PHE A O 1
ATOM 681 N N . GLY A 1 84 ? -14.390 -0.019 5.466 1.00 89.94 84 GLY A N 1
ATOM 682 C CA . GLY A 1 84 ? -15.354 -0.265 6.544 1.00 89.94 84 GLY A CA 1
ATOM 683 C C . GLY A 1 84 ? -14.895 0.236 7.913 1.00 89.94 84 GLY A C 1
ATOM 684 O O . GLY A 1 84 ? -15.723 0.595 8.747 1.00 89.94 84 GLY A O 1
ATOM 685 N N . VAL A 1 85 ? -13.579 0.293 8.141 1.00 92.19 85 VAL A N 1
ATOM 686 C CA . VAL A 1 85 ? -12.987 0.702 9.419 1.00 92.19 85 VAL A CA 1
ATOM 687 C C . VAL A 1 85 ? -11.815 1.637 9.164 1.00 92.19 85 VAL A C 1
ATOM 689 O O . VAL A 1 85 ? -10.934 1.338 8.354 1.00 92.19 85 VAL A O 1
ATOM 692 N N . TYR A 1 86 ? -11.780 2.738 9.907 1.00 91.50 86 TYR A N 1
ATOM 693 C CA . TYR A 1 86 ? -10.683 3.700 9.933 1.00 91.50 86 TYR A CA 1
ATOM 694 C C . TYR A 1 86 ? -10.139 3.860 11.354 1.00 91.50 86 TYR A C 1
ATOM 696 O O . TYR A 1 86 ? -10.903 3.956 12.312 1.00 91.50 86 TYR A O 1
ATOM 704 N N . TYR A 1 87 ? -8.814 3.897 11.495 1.00 93.62 87 TYR A N 1
ATOM 705 C CA . TYR A 1 87 ? -8.128 4.174 12.752 1.00 93.62 87 TYR A CA 1
ATOM 706 C C . TYR A 1 87 ? -7.488 5.557 12.689 1.00 93.62 87 TYR A C 1
ATOM 708 O O . TYR A 1 87 ? -6.534 5.778 11.942 1.00 93.62 87 TYR A O 1
ATOM 716 N N . GLY A 1 88 ? -8.011 6.497 13.473 1.00 92.75 88 GLY A N 1
ATOM 717 C CA . GLY A 1 88 ? -7.492 7.858 13.480 1.00 92.75 88 GLY A CA 1
ATOM 718 C C . GLY A 1 88 ? -8.451 8.886 14.060 1.00 92.75 88 GLY A C 1
ATOM 719 O O . GLY A 1 88 ? -9.455 8.566 14.702 1.00 92.75 88 GLY A O 1
ATOM 720 N N . LYS A 1 89 ? -8.117 10.151 13.812 1.00 91.12 89 LYS A N 1
ATOM 721 C CA . LYS A 1 89 ? -8.922 11.317 14.183 1.00 91.12 89 LYS A CA 1
ATOM 722 C C . LYS A 1 89 ? -9.759 11.818 13.010 1.00 91.12 89 LYS A C 1
ATOM 724 O O . LYS A 1 89 ? -9.445 11.545 11.849 1.00 91.12 89 LYS A O 1
ATOM 729 N N . THR A 1 90 ? -10.802 12.575 13.320 1.00 87.31 90 THR A N 1
ATOM 730 C CA . THR A 1 90 ? -11.633 13.294 12.345 1.00 87.31 90 THR A CA 1
ATOM 731 C C . THR A 1 90 ? -11.512 14.801 12.559 1.00 87.31 90 THR A C 1
ATOM 733 O O . THR A 1 90 ? -10.849 15.250 13.492 1.00 87.31 90 THR A O 1
ATOM 736 N N . LYS A 1 91 ? -12.169 15.598 11.708 1.00 86.12 91 LYS A N 1
ATOM 737 C CA . LYS A 1 91 ? -12.245 17.056 11.894 1.00 86.12 91 LYS A CA 1
ATOM 738 C C . LYS A 1 91 ? -12.961 17.457 13.192 1.00 86.12 91 LYS A C 1
ATOM 740 O O . LYS A 1 91 ? -12.654 18.508 13.733 1.00 86.12 91 LYS A O 1
ATOM 745 N N . HIS A 1 92 ? -13.891 16.631 13.672 1.00 88.00 92 HIS A N 1
ATOM 746 C CA . HIS A 1 92 ? -14.760 16.941 14.815 1.00 88.00 92 HIS A CA 1
ATOM 747 C C . HIS A 1 92 ? -14.355 16.218 16.105 1.00 88.00 92 HIS A C 1
ATOM 749 O O . HIS A 1 92 ? -14.856 16.537 17.174 1.00 88.00 92 HIS A O 1
ATOM 755 N N . ASP A 1 93 ? -13.460 15.235 16.010 1.00 89.88 93 ASP A N 1
ATOM 756 C CA . ASP A 1 93 ? -13.036 14.398 17.129 1.00 89.88 93 ASP A CA 1
ATOM 757 C C . ASP A 1 93 ? -11.549 14.067 16.955 1.00 89.88 93 ASP A C 1
ATOM 759 O O . ASP A 1 93 ? -11.162 13.323 16.044 1.00 89.88 93 ASP A O 1
ATOM 763 N N . SER A 1 94 ? -10.723 14.663 17.818 1.00 92.81 94 SER A N 1
ATOM 764 C CA . SER A 1 94 ? -9.264 14.556 17.804 1.00 92.81 94 SER A CA 1
ATOM 765 C C . SER A 1 94 ? -8.743 13.251 18.409 1.00 92.81 94 SER A C 1
ATOM 767 O O . SER A 1 94 ? -7.560 12.944 18.243 1.00 92.81 94 SER A O 1
ATOM 769 N N . THR A 1 95 ? -9.597 12.459 19.064 1.00 95.12 95 THR A N 1
ATOM 770 C CA . THR A 1 95 ? -9.205 11.189 19.670 1.00 95.12 95 THR A CA 1
ATOM 771 C C . THR A 1 95 ? -8.847 10.178 18.584 1.00 95.12 95 THR A C 1
ATOM 773 O O . THR A 1 95 ? -9.599 9.950 17.633 1.00 95.12 95 THR A O 1
ATOM 776 N N . ILE A 1 96 ? -7.691 9.533 18.729 1.00 93.06 96 ILE A N 1
ATOM 777 C CA . ILE A 1 96 ? -7.288 8.427 17.862 1.00 93.06 96 ILE A CA 1
ATOM 778 C C . ILE A 1 96 ? -8.003 7.171 18.355 1.00 93.06 96 ILE A C 1
ATOM 780 O O . ILE A 1 96 ? -7.724 6.679 19.444 1.00 93.06 96 ILE A O 1
ATOM 784 N N . LYS A 1 97 ? -8.944 6.669 17.559 1.00 94.38 97 LYS A N 1
ATOM 785 C CA . LYS A 1 97 ? -9.692 5.445 17.859 1.00 94.38 97 LYS A CA 1
ATOM 786 C C . LYS A 1 97 ? -10.141 4.754 16.580 1.00 94.38 97 LYS A C 1
ATOM 788 O O . LYS A 1 97 ? -10.072 5.337 15.495 1.00 94.38 97 LY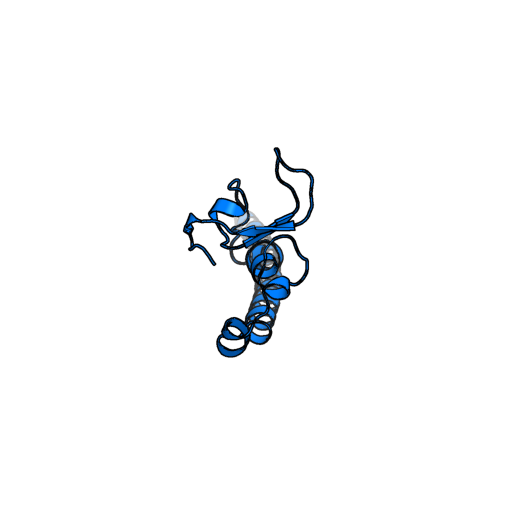S A O 1
ATOM 793 N N . TYR A 1 98 ? -10.612 3.521 16.726 1.00 93.38 98 TYR A N 1
ATOM 794 C CA . TYR A 1 98 ? -11.334 2.828 15.669 1.00 93.38 98 TYR A CA 1
ATOM 795 C C . TYR A 1 98 ? -12.678 3.504 15.413 1.00 93.38 98 TYR A C 1
ATOM 797 O O . TYR A 1 98 ? -13.386 3.898 16.341 1.00 93.38 98 TYR A O 1
ATOM 805 N N . ARG A 1 99 ? -13.010 3.655 14.135 1.00 91.19 99 ARG A N 1
ATOM 806 C CA . ARG A 1 99 ? -14.246 4.265 13.657 1.00 91.19 99 ARG A CA 1
ATOM 807 C C . ARG A 1 99 ? -14.830 3.352 12.592 1.00 91.19 99 ARG A C 1
ATOM 809 O O . ARG A 1 99 ? -14.208 3.146 11.549 1.00 91.19 99 ARG A O 1
ATOM 816 N N . PHE A 1 100 ? -15.996 2.797 12.892 1.00 90.62 100 PHE A N 1
ATOM 817 C CA . PHE A 1 100 ? -16.745 1.919 12.003 1.00 90.62 100 PHE A CA 1
ATOM 818 C C . PHE A 1 100 ? -17.667 2.752 11.125 1.00 90.62 100 PHE A C 1
ATOM 820 O O . PHE A 1 100 ? -18.318 3.688 11.592 1.00 90.62 100 PHE A O 1
ATOM 827 N N . ILE A 1 101 ? -17.698 2.428 9.841 1.00 87.19 101 ILE A N 1
ATOM 828 C CA . ILE A 1 101 ? -18.487 3.154 8.859 1.00 87.19 101 ILE A CA 1
ATOM 829 C C . ILE A 1 101 ? -19.794 2.408 8.632 1.00 87.19 101 ILE A C 1
ATOM 831 O O . ILE A 1 101 ? -19.811 1.369 7.975 1.00 87.19 101 ILE A O 1
ATOM 835 N N . GLY A 1 102 ? -20.898 2.996 9.098 1.00 82.38 102 GLY A N 1
ATOM 836 C CA . GLY A 1 102 ? -22.225 2.370 9.054 1.00 82.38 102 GLY A CA 1
ATOM 837 C C . GLY A 1 102 ? -22.711 1.968 7.656 1.00 82.38 102 GLY A C 1
ATOM 838 O O . GLY A 1 102 ? -23.529 1.063 7.542 1.00 82.38 102 GLY A O 1
ATOM 839 N N . LYS A 1 103 ? -22.164 2.561 6.580 1.00 83.75 103 LYS A N 1
ATOM 840 C CA . LYS A 1 103 ? -22.445 2.150 5.189 1.00 83.75 103 LYS A CA 1
ATOM 841 C C . LYS A 1 103 ? -22.198 0.652 4.954 1.00 83.75 103 LYS A C 1
ATOM 843 O O . LYS A 1 103 ? -22.868 0.058 4.117 1.00 83.75 103 LYS A O 1
ATOM 848 N N . TRP A 1 104 ? -21.223 0.069 5.649 1.00 80.38 104 TRP A N 1
ATOM 849 C CA . TRP A 1 104 ? -20.770 -1.307 5.432 1.00 80.38 104 TRP A CA 1
ATOM 850 C C . TRP A 1 104 ? -21.254 -2.282 6.515 1.00 80.38 104 TRP A C 1
ATOM 852 O O . TRP A 1 104 ? -20.847 -3.440 6.505 1.00 80.38 104 TRP A O 1
ATOM 862 N N . GLY A 1 105 ? -22.115 -1.819 7.427 1.00 75.06 105 GLY A N 1
ATOM 863 C CA . GLY A 1 105 ? -22.658 -2.593 8.540 1.00 75.06 105 GLY A CA 1
ATOM 864 C C . GLY A 1 105 ? -22.466 -1.906 9.893 1.00 75.06 105 GLY A C 1
ATOM 865 O O . GLY A 1 105 ? -21.583 -1.066 10.078 1.00 75.06 105 GLY A O 1
ATOM 866 N N . SER A 1 106 ? -23.316 -2.274 10.843 1.00 63.19 106 SER A N 1
ATOM 867 C CA . SER A 1 106 ? -23.131 -2.051 12.275 1.00 63.19 106 SER A CA 1
ATOM 868 C C . SER A 1 106 ? -22.570 -3.347 12.850 1.00 63.19 106 SER A C 1
ATOM 870 O O . SER A 1 106 ? -23.230 -4.372 12.706 1.00 63.19 106 SER A O 1
ATOM 872 N N . THR A 1 107 ? -21.348 -3.289 13.386 1.00 59.06 107 THR A N 1
ATOM 873 C CA . THR A 1 107 ? -20.623 -4.387 14.064 1.00 59.06 107 THR A CA 1
ATOM 874 C C . THR A 1 107 ? -21.506 -5.399 14.768 1.00 59.06 107 THR A C 1
ATOM 876 O O . THR A 1 107 ? -22.408 -4.938 15.504 1.00 59.06 107 THR A O 1
#

Sequence (107 aa):
MDTEELRIKQGAFEGNRQDLEKKFKKDEKKRQECVSKFSLEKLRELPIERYVVGKPDSFCYWLETTLRGLGSIKGGSPADKKFGVYYGKTKHDSTIKYRFIGKWGST

Secondary structure (DSSP, 8-state):
--HHHHHHHHHHHHHHHHHHHHHHHHHHHHHHHHHHHT-HHHHHT--HHHH-BTSTTSHHHIIIIITGGG----SSS-GGGT-SEEEE--SS----EEEE-GGG---

pLDDT: mean 91.53, std 7.55, range [59.06, 98.19]

Foldseek 3Di:
DDPVVVVVVVVVVVVVVVVVVVLVVQLVVLVVVLCVCCPPVCVVVPDCQQDEPPHPNHNVCSVQPVNCSVPHPVPPDDPLVPDQWYFAADPVGHDGGIDGRPVVHDD